Protein AF-A0A4Y6HSV2-F1 (afdb_monomer_lite)

Secondary structure (DSSP, 8-state):
---------PEEEEEEEEEE-TT--------PPPTTPPEEEEEES--TTEEEEEEEETTEEEEE-SSS-EEE---SSSEEEEEEEEEGGGTEEEEEEEEEE---BTTEEEEEEEEEETTTTEEEEEETTEEEEEEEEEEEEEE------

Radius of gyration: 16.77 Å; chains: 1; bounding box: 31×54×48 Å

Organism: NCBI:txid189291

Structure (mmCIF, N/CA/C/O backbone):
data_AF-A0A4Y6HSV2-F1
#
_entry.id   AF-A0A4Y6HSV2-F1
#
loop_
_atom_site.group_PDB
_atom_site.id
_atom_site.type_symbol
_atom_site.label_atom_id
_atom_site.label_alt_id
_atom_site.label_comp_id
_atom_site.label_asym_id
_atom_site.label_entity_id
_atom_site.label_seq_id
_atom_site.pdbx_PDB_ins_code
_atom_site.Cartn_x
_atom_site.Cartn_y
_atom_site.Cartn_z
_atom_site.occupancy
_atom_site.B_iso_or_equiv
_atom_site.auth_seq_id
_atom_site.auth_comp_id
_atom_site.auth_asym_id
_atom_site.auth_atom_id
_atom_site.pdbx_PDB_model_num
ATOM 1 N N . MET A 1 1 ? -13.837 34.365 30.987 1.00 37.94 1 MET A N 1
ATOM 2 C CA . MET A 1 1 ? -13.995 34.101 29.540 1.00 37.94 1 MET A CA 1
ATOM 3 C C . MET A 1 1 ? -13.698 32.628 29.312 1.00 37.94 1 MET A C 1
ATOM 5 O O . MET A 1 1 ? -12.674 32.161 29.790 1.00 37.94 1 MET A O 1
ATOM 9 N N . ASN A 1 2 ? -14.643 31.905 28.705 1.00 36.84 2 ASN A N 1
ATOM 10 C CA . ASN A 1 2 ? -14.623 30.452 28.513 1.00 36.84 2 ASN A CA 1
ATOM 11 C C . ASN A 1 2 ? -13.366 29.979 27.774 1.00 36.84 2 ASN A C 1
ATOM 13 O O . ASN A 1 2 ? -13.123 30.384 26.640 1.00 36.84 2 ASN A O 1
ATOM 17 N N . THR A 1 3 ? -12.617 29.060 28.380 1.00 37.44 3 THR A N 1
ATOM 18 C CA . THR A 1 3 ? -11.641 28.228 27.676 1.00 37.44 3 THR A CA 1
ATOM 19 C C . THR A 1 3 ? -12.387 27.121 26.943 1.00 37.44 3 THR A C 1
ATOM 21 O O . THR A 1 3 ? -12.735 26.097 27.527 1.00 37.44 3 THR A O 1
ATOM 24 N N . SER A 1 4 ? -12.652 27.338 25.660 1.00 35.41 4 SER A N 1
ATOM 25 C CA . SER A 1 4 ? -13.107 26.297 24.740 1.00 35.41 4 SER A CA 1
ATOM 26 C C . SER A 1 4 ? -11.948 25.334 24.467 1.00 35.41 4 SER A C 1
ATOM 28 O O . SER A 1 4 ? -11.221 25.483 23.484 1.00 35.41 4 SER A O 1
ATOM 30 N N . THR A 1 5 ? -11.737 24.350 25.340 1.00 39.28 5 THR A N 1
ATOM 31 C CA . THR A 1 5 ? -10.903 23.182 25.040 1.00 39.28 5 THR A CA 1
ATOM 32 C C . THR A 1 5 ? -11.609 22.376 23.957 1.00 39.28 5 THR A C 1
ATOM 34 O O . THR A 1 5 ? -12.431 21.504 24.224 1.00 39.28 5 THR A O 1
ATOM 37 N N . SER A 1 6 ? -11.325 22.711 22.697 1.00 39.94 6 SER A N 1
ATOM 38 C CA . SER A 1 6 ? -11.695 21.869 21.566 1.00 39.94 6 SER A CA 1
ATOM 39 C C . SER A 1 6 ? -10.926 20.560 21.729 1.00 39.94 6 SER A C 1
ATOM 41 O O . SER A 1 6 ? -9.722 20.496 21.483 1.00 39.94 6 SER A O 1
ATOM 43 N N . SER A 1 7 ? -11.605 19.543 22.253 1.00 40.72 7 SER A N 1
ATOM 44 C CA . SER A 1 7 ? -11.100 18.184 22.358 1.00 40.72 7 SER A CA 1
ATOM 45 C C . SER A 1 7 ? -10.811 17.692 20.944 1.00 40.72 7 SER A C 1
ATOM 47 O O . SER A 1 7 ? -11.713 17.298 20.204 1.00 40.72 7 SER A O 1
ATOM 49 N N . SER A 1 8 ? -9.543 17.760 20.528 1.00 47.59 8 SER A N 1
ATOM 50 C CA . SER A 1 8 ? -9.124 17.126 19.285 1.00 47.59 8 SER A CA 1
ATOM 51 C C . SER A 1 8 ? -9.394 15.637 19.447 1.00 47.59 8 SER A C 1
ATOM 53 O O . SER A 1 8 ? -8.752 14.972 20.261 1.00 47.59 8 SER A O 1
ATOM 55 N N . THR A 1 9 ? -10.375 15.117 18.717 1.00 56.28 9 THR A N 1
ATOM 56 C CA . THR A 1 9 ? -10.589 13.677 18.603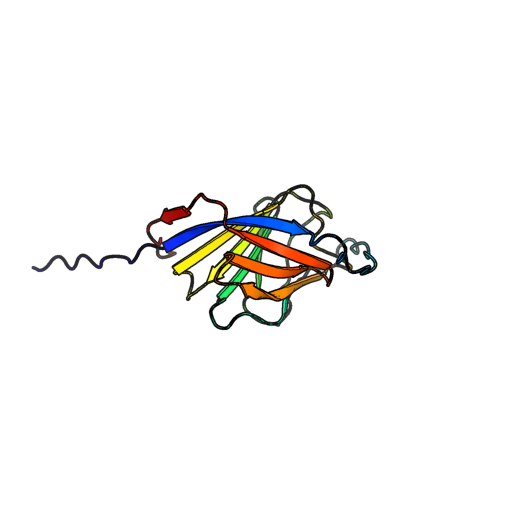 1.00 56.28 9 THR A CA 1
ATOM 57 C C . THR A 1 9 ? -9.275 13.103 18.078 1.00 56.28 9 THR A C 1
ATOM 59 O O . THR A 1 9 ? -8.823 13.520 17.014 1.00 56.28 9 THR A O 1
ATOM 62 N N . GLY A 1 10 ? -8.599 12.265 18.868 1.00 59.22 10 GLY A N 1
ATOM 63 C CA . GLY A 1 10 ? -7.300 11.702 18.500 1.00 59.22 10 GLY A CA 1
ATOM 64 C C . GLY A 1 10 ? -7.365 10.969 17.159 1.00 59.22 10 GLY A C 1
ATOM 65 O O . GLY A 1 10 ? -8.413 10.453 16.769 1.00 59.22 10 GLY A O 1
ATOM 66 N N . CYS A 1 11 ? -6.243 10.943 16.450 1.00 73.00 11 CYS A N 1
ATOM 67 C CA . CYS A 1 11 ? -6.057 10.130 15.261 1.00 73.00 11 CYS A CA 1
ATOM 68 C C . CYS A 1 11 ? -5.582 8.751 15.726 1.00 73.00 11 CYS A C 1
ATOM 70 O O . CYS A 1 11 ? -4.682 8.635 16.559 1.00 73.00 11 CYS A O 1
ATOM 72 N N . ILE A 1 12 ? -6.198 7.695 15.211 1.00 79.25 12 ILE A N 1
ATOM 73 C CA . ILE A 1 12 ? -5.816 6.330 15.565 1.00 79.25 12 ILE A CA 1
ATOM 74 C C . ILE A 1 12 ? -4.851 5.827 14.502 1.00 79.25 12 ILE A C 1
ATOM 76 O O . ILE A 1 12 ? -5.169 5.847 13.309 1.00 79.25 12 ILE A O 1
ATOM 80 N N . GLN A 1 13 ? -3.677 5.388 14.940 1.00 82.81 13 GLN A N 1
ATOM 81 C CA . GLN A 1 13 ? -2.688 4.757 14.090 1.00 82.81 13 GLN A CA 1
ATOM 82 C C . GLN A 1 13 ? -2.656 3.255 14.364 1.00 82.81 13 GLN A C 1
ATOM 84 O O . GLN A 1 13 ? -2.440 2.800 15.488 1.00 82.81 13 GLN A O 1
ATOM 89 N N . TYR A 1 14 ? -2.860 2.484 13.305 1.00 82.56 14 TYR A N 1
ATOM 90 C CA . TYR A 1 14 ? -2.704 1.040 13.314 1.00 82.56 14 TYR A CA 1
ATOM 91 C C . TYR A 1 14 ? -1.451 0.673 12.539 1.00 82.56 14 TYR A C 1
ATOM 93 O O . TYR A 1 14 ? -1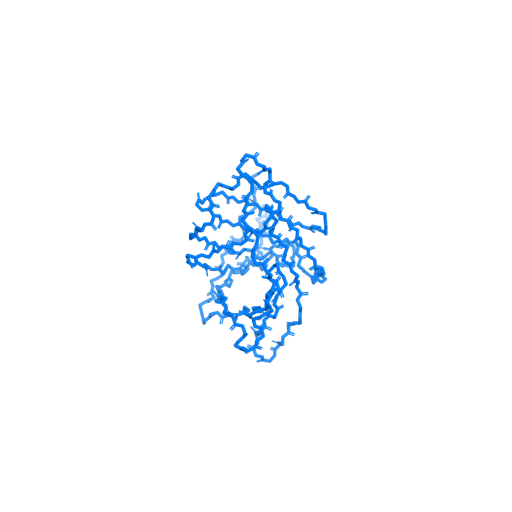.202 1.213 11.461 1.00 82.56 14 TYR A O 1
ATOM 101 N N . PHE A 1 15 ? -0.691 -0.281 13.057 1.00 86.19 15 PHE A N 1
ATOM 102 C CA . PHE A 1 15 ? 0.371 -0.911 12.290 1.00 86.19 15 PHE A CA 1
ATOM 103 C C . PHE A 1 15 ? -0.158 -2.204 11.690 1.00 86.19 15 PHE A C 1
ATOM 105 O O . PHE A 1 15 ? -0.869 -2.952 12.358 1.00 86.19 15 PHE A O 1
ATOM 112 N N . GLY A 1 16 ? 0.163 -2.460 10.430 1.00 85.50 16 GLY A N 1
ATOM 113 C CA . GLY A 1 16 ? -0.190 -3.695 9.748 1.00 85.50 16 GLY A CA 1
ATOM 114 C C . GLY A 1 16 ? 1.032 -4.464 9.272 1.00 85.50 16 GLY A C 1
ATOM 115 O O . GLY A 1 16 ? 2.168 -4.004 9.364 1.00 85.50 16 GLY A O 1
ATOM 116 N N . GLN A 1 17 ? 0.777 -5.640 8.724 1.00 88.12 17 GLN A N 1
ATOM 117 C CA . GLN A 1 17 ? 1.746 -6.440 7.993 1.00 88.12 17 GLN A CA 1
ATOM 118 C C . GLN A 1 17 ? 1.139 -6.824 6.648 1.00 88.12 17 GLN A C 1
ATOM 120 O O . GLN A 1 17 ? -0.036 -7.177 6.580 1.00 88.12 17 GLN A O 1
ATOM 125 N N . ILE A 1 18 ? 1.945 -6.763 5.589 1.00 87.62 18 ILE A N 1
ATOM 126 C CA . ILE A 1 18 ? 1.576 -7.257 4.264 1.00 87.62 18 ILE A CA 1
ATOM 127 C C . ILE A 1 18 ? 2.166 -8.650 4.042 1.00 87.62 18 ILE A C 1
ATOM 129 O O . ILE A 1 18 ? 3.330 -8.900 4.362 1.00 87.62 18 ILE A O 1
ATOM 133 N N . GLN A 1 19 ? 1.359 -9.564 3.510 1.00 86.69 19 GLN A N 1
ATOM 134 C CA . GLN A 1 19 ? 1.771 -10.925 3.171 1.00 86.69 19 GLN A CA 1
ATOM 135 C C . GLN A 1 19 ? 1.199 -11.325 1.811 1.00 86.69 19 GLN A C 1
ATOM 137 O O . GLN A 1 19 ? 0.080 -10.946 1.464 1.00 86.69 19 GLN A O 1
ATOM 142 N N . HIS A 1 20 ? 1.957 -12.108 1.045 1.00 80.19 20 HIS A N 1
ATOM 143 C CA . HIS A 1 20 ? 1.431 -12.756 -0.154 1.00 80.19 20 HIS A CA 1
ATOM 144 C C . HIS A 1 20 ? 0.361 -13.777 0.229 1.00 80.19 20 HIS A C 1
ATOM 146 O O . HIS A 1 20 ? 0.520 -14.511 1.209 1.00 80.19 20 HIS A O 1
ATOM 152 N N . ILE A 1 21 ? -0.702 -13.869 -0.570 1.00 77.81 21 ILE A N 1
ATOM 153 C CA . ILE A 1 21 ? -1.648 -14.973 -0.419 1.00 77.81 21 ILE A CA 1
ATOM 154 C C . ILE A 1 21 ? -1.101 -16.176 -1.189 1.00 77.81 21 ILE A C 1
ATOM 156 O O . ILE A 1 21 ? -1.060 -16.175 -2.421 1.00 77.81 21 ILE A O 1
ATOM 160 N N . HIS A 1 22 ? -0.651 -17.187 -0.446 1.00 68.62 22 HIS A N 1
ATOM 161 C CA . HIS A 1 22 ? -0.024 -18.385 -1.002 1.00 68.62 22 HIS A CA 1
ATOM 162 C C . HIS A 1 22 ? -0.940 -19.069 -2.030 1.00 68.62 22 HIS A C 1
ATOM 164 O O . HIS A 1 22 ? -2.141 -19.214 -1.799 1.00 68.62 22 HIS A O 1
ATOM 170 N N . GLY A 1 23 ? -0.383 -19.465 -3.177 1.00 61.75 23 GLY A N 1
ATOM 171 C CA . GLY A 1 23 ? -1.142 -20.090 -4.270 1.00 61.75 23 GLY A CA 1
ATOM 172 C C . GLY A 1 23 ? -2.011 -19.131 -5.099 1.00 61.75 23 GLY A C 1
ATOM 173 O O . GLY A 1 23 ? -2.605 -19.561 -6.083 1.00 61.75 23 GLY A O 1
ATOM 174 N N . MET A 1 24 ? -2.061 -17.839 -4.748 1.00 61.75 24 MET A N 1
ATOM 175 C CA . MET A 1 24 ? -2.698 -16.768 -5.532 1.00 61.75 24 MET A CA 1
ATOM 176 C C . MET A 1 24 ? -1.689 -15.705 -5.978 1.00 61.75 24 MET A C 1
ATOM 178 O O . MET A 1 24 ? -2.044 -14.551 -6.243 1.00 61.75 24 MET A O 1
ATOM 182 N N . GLU A 1 25 ? -0.424 -16.104 -6.086 1.00 62.22 25 GLU A N 1
ATOM 183 C CA . GLU A 1 25 ? 0.613 -15.372 -6.802 1.00 62.22 25 GLU A CA 1
ATOM 184 C C . GLU A 1 25 ? 0.197 -15.319 -8.270 1.00 62.22 25 GLU A C 1
ATOM 186 O O . GLU A 1 25 ? 0.508 -16.194 -9.075 1.00 62.22 25 GLU A O 1
ATOM 191 N N . ASN A 1 26 ? -0.621 -14.329 -8.613 1.00 54.34 26 ASN A N 1
ATOM 192 C CA . ASN A 1 26 ? -0.964 -14.075 -9.994 1.00 54.34 26 ASN A CA 1
ATOM 193 C C . ASN A 1 26 ? 0.356 -13.919 -10.751 1.00 54.34 26 ASN A C 1
ATOM 195 O O . ASN A 1 26 ? 1.205 -13.117 -10.357 1.00 54.34 26 ASN A O 1
ATOM 199 N N . ILE A 1 27 ? 0.515 -14.692 -11.824 1.00 54.53 27 ILE A N 1
ATOM 200 C CA . ILE A 1 27 ? 1.700 -14.732 -12.691 1.00 54.53 27 ILE A CA 1
ATOM 201 C C . ILE A 1 27 ? 1.713 -13.465 -13.558 1.00 54.53 27 ILE A C 1
ATOM 203 O O . ILE A 1 27 ? 1.828 -13.516 -14.784 1.00 54.53 27 ILE A O 1
ATOM 207 N N . GLN A 1 28 ? 1.491 -12.297 -12.957 1.00 60.50 28 GLN A N 1
ATOM 208 C CA . GLN A 1 28 ? 1.624 -11.054 -13.681 1.00 60.50 28 GLN A CA 1
ATOM 209 C C . GLN A 1 28 ? 3.109 -10.912 -13.984 1.00 60.50 28 GLN A C 1
ATOM 211 O O . GLN A 1 28 ? 3.936 -10.756 -13.087 1.00 60.50 28 GLN A O 1
ATOM 216 N N . LYS A 1 29 ? 3.444 -11.079 -15.266 1.00 70.06 29 LYS A N 1
ATOM 217 C CA . LYS A 1 29 ? 4.820 -11.047 -15.746 1.00 70.06 29 LYS A CA 1
ATOM 218 C C . LYS A 1 29 ? 5.434 -9.727 -15.303 1.00 70.06 29 LYS A C 1
ATOM 220 O O . LYS A 1 29 ? 5.021 -8.671 -15.778 1.00 70.06 29 LYS A O 1
ATOM 225 N N . TRP A 1 30 ? 6.391 -9.807 -14.386 1.00 80.75 30 TRP A N 1
ATOM 226 C CA . TRP A 1 30 ? 7.153 -8.646 -13.967 1.00 80.75 30 TRP A CA 1
ATOM 227 C C . TRP A 1 30 ? 7.813 -8.019 -15.193 1.00 80.75 30 TRP A C 1
ATOM 229 O O . TRP A 1 30 ? 8.471 -8.711 -15.977 1.00 80.75 30 TRP A O 1
ATOM 239 N N . VAL A 1 31 ? 7.606 -6.719 -15.373 1.00 86.75 31 VAL A N 1
ATOM 240 C CA . VAL A 1 31 ? 8.228 -5.951 -16.448 1.00 86.75 31 VAL A CA 1
ATOM 241 C C . VAL A 1 31 ? 9.181 -4.954 -15.800 1.00 86.75 31 VAL A C 1
ATOM 243 O O . VAL A 1 31 ? 8.723 -4.141 -14.993 1.00 86.75 31 VAL A O 1
ATOM 246 N N . PRO A 1 32 ? 10.481 -4.992 -16.143 1.00 86.25 32 PRO A N 1
ATOM 247 C CA . PRO A 1 32 ? 11.446 -4.023 -15.645 1.00 86.25 32 PRO A CA 1
ATOM 248 C C . PRO A 1 32 ? 10.994 -2.581 -15.882 1.00 86.25 32 PRO A C 1
ATOM 250 O O . PRO A 1 32 ? 10.309 -2.276 -16.864 1.00 86.25 32 PRO A O 1
ATOM 253 N N . ASN A 1 33 ? 11.386 -1.691 -14.975 1.00 85.81 33 ASN A N 1
ATOM 254 C CA . ASN A 1 33 ? 11.178 -0.261 -15.155 1.00 85.81 33 ASN A CA 1
ATOM 255 C C . ASN A 1 33 ? 12.057 0.263 -16.297 1.00 85.81 33 ASN A C 1
ATOM 257 O O . ASN A 1 33 ? 13.079 -0.327 -16.646 1.00 85.81 33 ASN A O 1
ATOM 261 N N . THR A 1 34 ? 11.628 1.364 -16.906 1.00 87.38 34 THR A N 1
ATOM 262 C CA . THR A 1 34 ? 12.414 2.055 -17.931 1.00 87.38 34 THR A CA 1
ATOM 263 C C . THR A 1 34 ? 13.168 3.188 -17.262 1.00 87.38 34 THR A C 1
ATOM 265 O O . THR A 1 34 ? 12.551 4.054 -16.641 1.00 87.38 34 THR A O 1
ATOM 268 N N . ASP A 1 35 ? 14.488 3.203 -17.412 1.00 83.00 35 ASP A N 1
ATOM 269 C CA . ASP A 1 35 ? 15.322 4.254 -16.839 1.00 83.00 35 ASP A CA 1
ATOM 270 C C . ASP A 1 35 ? 14.872 5.645 -17.308 1.00 83.00 35 ASP A C 1
ATOM 272 O O . ASP A 1 35 ? 14.620 5.883 -18.490 1.00 83.00 35 ASP A O 1
ATOM 276 N N . GLY A 1 36 ? 14.742 6.570 -16.355 1.00 81.00 36 GLY A N 1
ATOM 277 C CA . GLY A 1 36 ? 14.328 7.953 -16.608 1.00 81.00 36 GLY A CA 1
ATOM 278 C C . GLY A 1 36 ? 12.836 8.159 -16.896 1.00 81.00 36 GLY A C 1
ATOM 279 O O . GLY A 1 36 ? 12.398 9.308 -16.974 1.00 81.00 36 GLY A O 1
ATOM 280 N N . ALA A 1 37 ? 12.033 7.098 -17.020 1.00 85.06 37 ALA A N 1
ATOM 281 C CA . ALA A 1 37 ? 10.588 7.234 -17.171 1.00 85.06 37 ALA A CA 1
ATOM 282 C C . ALA A 1 37 ? 9.914 7.586 -15.828 1.00 85.06 37 ALA A C 1
ATOM 284 O O . ALA A 1 37 ? 10.340 7.108 -14.771 1.00 85.06 37 ALA A O 1
ATOM 285 N N . PRO A 1 38 ? 8.839 8.400 -15.838 1.00 87.19 38 PRO A N 1
ATOM 286 C CA . PRO A 1 38 ? 8.110 8.719 -14.620 1.00 87.19 38 PRO A CA 1
ATOM 287 C C . PRO A 1 38 ? 7.435 7.463 -14.076 1.00 87.19 38 PRO A C 1
ATOM 289 O O . PRO A 1 38 ? 6.729 6.755 -14.798 1.00 87.19 38 PRO A O 1
ATOM 292 N N . LYS A 1 39 ? 7.614 7.211 -12.779 1.00 90.25 39 LYS A N 1
ATOM 293 C CA . LYS A 1 39 ? 6.853 6.180 -12.082 1.00 90.25 39 LYS A CA 1
ATOM 294 C C . LYS A 1 39 ? 5.489 6.719 -11.698 1.00 90.25 39 LYS A C 1
ATOM 296 O O . LYS A 1 39 ? 5.379 7.883 -11.329 1.00 90.25 39 LYS A O 1
ATOM 301 N N . THR A 1 40 ? 4.459 5.886 -11.740 1.00 93.31 40 THR A N 1
ATOM 302 C CA . THR A 1 40 ? 3.098 6.300 -11.379 1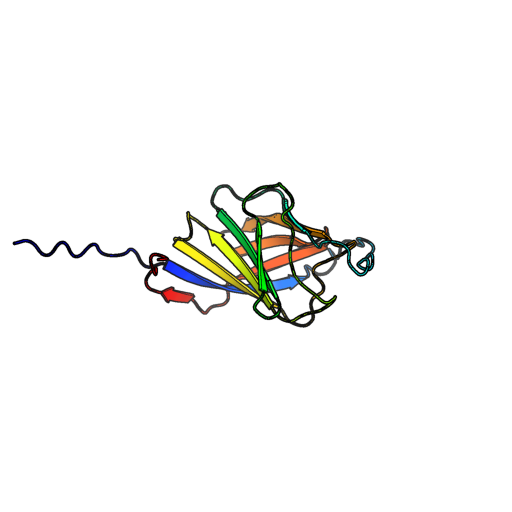.00 93.31 40 THR A CA 1
ATOM 303 C C . THR A 1 40 ? 2.483 5.392 -10.331 1.00 93.31 40 THR A C 1
ATOM 305 O O . THR A 1 40 ? 2.607 4.172 -10.438 1.00 93.31 40 THR A O 1
ATOM 308 N N . LEU A 1 41 ? 1.765 5.973 -9.374 1.00 93.06 41 LEU A N 1
ATOM 309 C CA . LEU A 1 41 ? 0.916 5.264 -8.420 1.00 93.06 41 LEU A CA 1
ATOM 310 C C . LEU A 1 41 ? -0.552 5.473 -8.797 1.00 93.06 41 LEU A C 1
ATOM 312 O O . LEU A 1 41 ? -0.981 6.604 -9.015 1.00 93.06 41 LEU A O 1
ATOM 316 N N . THR A 1 42 ? -1.325 4.391 -8.852 1.00 94.00 42 THR A N 1
ATOM 317 C CA . THR A 1 42 ? -2.770 4.432 -9.120 1.00 94.00 42 THR A CA 1
ATOM 318 C C . THR A 1 42 ? -3.519 3.612 -8.078 1.00 94.00 42 THR A C 1
ATOM 320 O O . THR A 1 42 ? -3.139 2.475 -7.799 1.00 94.00 42 THR A O 1
ATOM 323 N N . LEU A 1 43 ? -4.606 4.168 -7.538 1.00 92.31 43 LEU A N 1
ATOM 324 C CA . LEU A 1 43 ? -5.508 3.479 -6.617 1.00 92.31 43 LEU A CA 1
ATOM 325 C C . LEU A 1 43 ? -6.752 2.987 -7.363 1.00 92.31 43 LEU A C 1
ATOM 327 O O . LEU A 1 43 ? -7.598 3.782 -7.760 1.00 92.31 43 LEU A O 1
ATOM 331 N N . LYS A 1 44 ? -6.889 1.676 -7.540 1.00 90.44 44 LYS A N 1
ATOM 332 C CA . LYS A 1 44 ? -8.066 1.051 -8.153 1.00 90.44 44 LYS A CA 1
ATOM 333 C C . LYS A 1 44 ? -9.067 0.628 -7.080 1.00 90.44 44 LYS A C 1
ATOM 335 O O . LYS A 1 44 ? -8.681 0.149 -6.017 1.00 90.44 44 LYS A O 1
ATOM 340 N N . ASN A 1 45 ? -10.354 0.781 -7.387 1.00 87.44 45 ASN A N 1
ATOM 341 C CA . ASN A 1 45 ? -11.470 0.355 -6.535 1.00 87.44 45 ASN A CA 1
ATOM 342 C C . ASN A 1 45 ? -11.361 0.851 -5.075 1.00 87.44 45 ASN A C 1
ATOM 344 O O . ASN A 1 45 ? -11.382 0.041 -4.153 1.00 87.44 45 ASN A O 1
ATOM 348 N N . PRO A 1 46 ? -11.216 2.169 -4.828 1.00 81.88 46 PRO A N 1
ATOM 349 C CA . PRO A 1 46 ? -11.072 2.672 -3.465 1.00 81.88 46 PRO A CA 1
ATOM 350 C C . PRO A 1 46 ? -12.288 2.305 -2.603 1.00 81.88 46 PRO A C 1
ATOM 352 O O . PRO A 1 46 ? -13.435 2.491 -3.015 1.00 81.88 46 PRO A O 1
ATOM 355 N N . LEU A 1 47 ? -12.046 1.840 -1.372 1.00 82.25 47 LEU A N 1
ATOM 356 C CA . LEU A 1 47 ? -13.111 1.686 -0.378 1.00 82.25 47 LEU A CA 1
ATOM 357 C C . LEU A 1 47 ? -13.768 3.042 -0.115 1.00 82.25 47 LEU A C 1
ATOM 359 O O . LEU A 1 47 ? -13.083 4.058 -0.028 1.00 82.25 47 LEU A O 1
ATOM 363 N N . LYS A 1 48 ? -15.083 3.051 0.126 1.00 80.31 48 LYS A N 1
ATOM 364 C CA . LYS A 1 48 ? -15.873 4.275 0.372 1.00 80.31 48 LYS A CA 1
ATOM 365 C C . LYS A 1 48 ? -15.256 5.223 1.414 1.00 80.31 48 LYS A C 1
ATOM 367 O O . LYS A 1 48 ? -15.384 6.435 1.294 1.00 80.31 48 LYS A O 1
ATOM 372 N N . ASN A 1 49 ? -14.598 4.670 2.432 1.00 82.44 49 ASN A N 1
ATOM 373 C CA . ASN A 1 49 ? -14.004 5.430 3.532 1.00 82.44 49 ASN A CA 1
ATOM 374 C C . ASN A 1 49 ? -12.487 5.637 3.394 1.00 82.44 49 ASN A C 1
ATOM 376 O O . ASN A 1 49 ? -11.885 6.307 4.237 1.00 82.44 49 ASN A O 1
ATOM 380 N N . LEU A 1 50 ? -11.856 5.066 2.366 1.00 85.69 50 LEU A N 1
ATOM 381 C CA . LEU A 1 50 ? -10.437 5.245 2.088 1.00 85.69 50 LEU A CA 1
ATOM 382 C C . LEU A 1 50 ? -10.237 6.591 1.390 1.00 85.69 50 LEU A C 1
ATOM 384 O O . LEU A 1 50 ? -10.741 6.835 0.302 1.00 85.69 50 LEU A O 1
ATOM 388 N N . THR A 1 51 ? -9.509 7.477 2.053 1.00 86.19 51 THR A N 1
ATOM 389 C CA . THR A 1 51 ? -9.233 8.841 1.589 1.00 86.19 51 THR A CA 1
ATOM 390 C C . THR A 1 51 ? -8.019 8.881 0.666 1.00 86.19 51 THR A C 1
ATOM 392 O O . THR A 1 51 ? -8.029 9.581 -0.343 1.00 86.19 51 THR A O 1
ATOM 395 N N . SER A 1 52 ? -6.959 8.149 1.011 1.00 90.56 52 SER A N 1
ATOM 396 C CA . SER A 1 52 ? -5.756 8.058 0.184 1.00 90.56 52 SER A CA 1
ATOM 397 C C . SER A 1 52 ? -4.905 6.851 0.550 1.00 90.56 52 SER A C 1
ATOM 399 O O . SER A 1 52 ? -4.957 6.366 1.685 1.00 90.56 52 SER A O 1
ATOM 401 N N . ILE A 1 53 ? -4.054 6.447 -0.387 1.00 91.88 53 ILE A N 1
ATOM 402 C CA . ILE A 1 53 ? -2.916 5.563 -0.145 1.00 91.88 53 ILE A CA 1
ATOM 403 C C . ILE A 1 53 ? -1.645 6.321 -0.479 1.00 91.88 53 ILE A C 1
ATOM 405 O O . ILE A 1 53 ? -1.551 6.941 -1.539 1.00 91.88 53 ILE A O 1
ATOM 409 N N . SER A 1 54 ? -0.666 6.242 0.408 1.00 93.44 54 SER A N 1
ATOM 410 C CA . SER A 1 54 ? 0.678 6.738 0.165 1.00 93.44 54 SER A CA 1
ATOM 411 C C . SER A 1 54 ? 1.663 5.578 0.133 1.00 93.44 54 SER A C 1
ATOM 413 O O . SER A 1 54 ? 1.660 4.735 1.024 1.00 93.44 54 SER A O 1
ATOM 415 N N . LEU A 1 55 ? 2.515 5.553 -0.885 1.00 91.75 55 LEU A N 1
ATOM 416 C CA . LEU A 1 55 ? 3.710 4.726 -0.944 1.00 91.75 55 LEU A CA 1
ATOM 417 C C . LEU A 1 55 ? 4.894 5.596 -0.516 1.00 91.75 55 LEU A C 1
ATOM 419 O O . LEU A 1 55 ? 5.234 6.553 -1.215 1.00 91.75 55 LEU A O 1
ATOM 423 N N . SER A 1 56 ? 5.482 5.291 0.637 1.00 91.06 56 SER A N 1
ATOM 424 C CA . SER A 1 56 ? 6.679 5.955 1.153 1.00 91.06 56 SER A CA 1
ATOM 425 C C . SER A 1 56 ? 7.875 5.032 0.969 1.00 91.06 56 SER A C 1
ATOM 427 O O . SER A 1 56 ? 7.888 3.917 1.485 1.00 91.06 56 SER A O 1
ATOM 429 N N . ILE A 1 57 ? 8.863 5.479 0.201 1.00 87.56 57 ILE A N 1
ATOM 430 C CA . ILE A 1 57 ? 10.086 4.733 -0.097 1.00 87.56 57 ILE A CA 1
ATOM 431 C C . ILE A 1 57 ? 11.270 5.671 0.120 1.00 87.56 57 ILE A C 1
ATOM 433 O O . ILE A 1 57 ? 11.316 6.745 -0.479 1.00 87.56 57 ILE A O 1
ATOM 437 N N . ASN A 1 58 ? 12.227 5.276 0.967 1.00 81.62 58 ASN A N 1
ATOM 438 C CA . ASN A 1 58 ? 13.406 6.088 1.309 1.00 81.62 58 ASN A CA 1
ATOM 439 C C . ASN A 1 58 ? 13.058 7.540 1.710 1.00 81.62 58 ASN A C 1
ATOM 441 O O . ASN A 1 58 ? 13.748 8.485 1.333 1.00 81.62 58 ASN A O 1
ATOM 445 N N . GLY A 1 59 ? 11.945 7.732 2.428 1.00 79.69 59 GLY A N 1
ATOM 446 C CA . GLY A 1 59 ? 11.461 9.052 2.855 1.00 79.69 59 GLY A CA 1
ATOM 447 C C . GLY A 1 59 ? 10.759 9.879 1.769 1.00 79.69 59 GLY A C 1
ATOM 448 O O . GLY A 1 59 ? 10.264 10.966 2.065 1.00 79.69 59 GLY A O 1
ATOM 449 N N . VAL A 1 60 ? 10.665 9.382 0.531 1.00 86.94 60 VAL A N 1
ATOM 450 C CA . VAL A 1 60 ? 9.875 10.009 -0.535 1.00 86.94 60 VAL A CA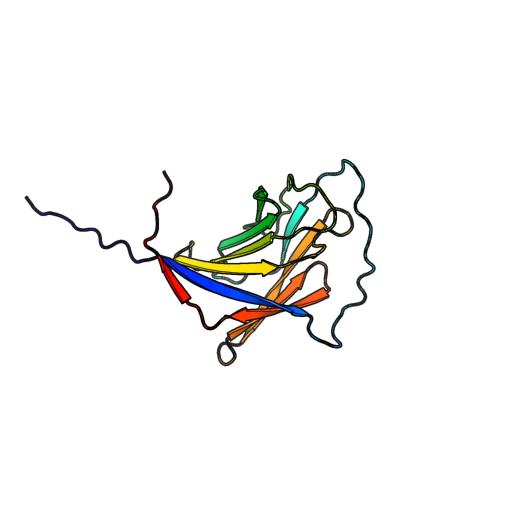 1
ATOM 451 C C . VAL A 1 60 ? 8.472 9.420 -0.537 1.00 86.94 60 VAL A C 1
ATOM 453 O O . VAL A 1 60 ? 8.287 8.223 -0.745 1.00 86.94 60 VAL A O 1
ATOM 456 N N . MET A 1 61 ? 7.473 10.280 -0.348 1.00 90.06 61 MET A N 1
ATOM 457 C CA . MET A 1 61 ? 6.067 9.890 -0.291 1.00 90.06 61 MET A CA 1
ATOM 458 C C . MET A 1 61 ? 5.354 10.192 -1.614 1.00 90.06 61 MET A C 1
ATOM 460 O O . MET A 1 61 ? 5.276 11.345 -2.035 1.00 90.06 61 MET A O 1
ATOM 464 N N . CYS A 1 62 ? 4.766 9.170 -2.236 1.00 91.12 62 CYS A N 1
ATOM 465 C CA . CYS A 1 62 ? 3.863 9.311 -3.377 1.00 91.12 62 CYS A CA 1
ATOM 466 C C . CYS A 1 62 ? 2.437 8.953 -2.956 1.00 91.12 62 CYS A C 1
ATOM 468 O O . CYS A 1 62 ? 2.218 7.862 -2.442 1.00 91.12 62 CYS A O 1
ATOM 470 N N . THR A 1 63 ? 1.469 9.854 -3.144 1.00 93.62 63 THR A N 1
ATOM 471 C CA . THR A 1 63 ? 0.096 9.678 -2.636 1.00 93.62 63 THR A CA 1
ATOM 472 C C . THR A 1 63 ? -0.927 9.674 -3.762 1.00 93.62 63 THR A C 1
ATOM 474 O O . THR A 1 63 ? -0.959 10.606 -4.560 1.00 93.62 63 THR A O 1
ATOM 477 N N . ALA A 1 64 ? -1.804 8.672 -3.773 1.00 92.50 64 ALA A N 1
ATOM 478 C CA . ALA A 1 64 ? -2.971 8.593 -4.643 1.00 92.50 64 ALA A CA 1
ATOM 479 C C . ALA A 1 64 ? -4.263 8.647 -3.811 1.00 92.50 64 ALA A C 1
ATOM 481 O O . ALA A 1 64 ? -4.419 7.925 -2.826 1.00 92.50 64 ALA A O 1
ATOM 482 N N . SER A 1 65 ? -5.195 9.513 -4.207 1.00 87.25 65 SER A N 1
ATOM 483 C CA . SER A 1 65 ? -6.522 9.682 -3.583 1.00 87.25 65 SER A CA 1
ATOM 484 C C . SER A 1 65 ? -7.679 9.408 -4.545 1.00 87.25 65 SER A C 1
ATOM 486 O O . SER A 1 65 ? -8.836 9.365 -4.137 1.00 87.25 65 SER A O 1
ATOM 488 N N . THR A 1 66 ? -7.379 9.227 -5.829 1.00 75.88 66 THR A N 1
ATOM 489 C CA . THR A 1 66 ? -8.360 8.952 -6.879 1.00 75.88 66 THR A CA 1
ATOM 490 C C . THR A 1 66 ? -7.858 7.815 -7.756 1.00 75.88 66 THR A C 1
ATOM 492 O O . THR A 1 66 ? -6.691 7.426 -7.680 1.00 75.88 66 THR A O 1
ATOM 495 N N . SER A 1 67 ? -8.724 7.320 -8.636 1.00 80.31 67 SER A N 1
ATOM 496 C CA . SER A 1 67 ? -8.353 6.329 -9.646 1.00 80.31 67 SER A CA 1
ATOM 497 C C . SER A 1 67 ? -7.459 6.878 -10.761 1.00 80.31 67 SER A C 1
ATOM 499 O O . SER A 1 67 ? -7.124 6.137 -11.682 1.00 80.31 67 SER A O 1
ATOM 501 N N . GLN A 1 68 ? -7.086 8.161 -10.711 1.00 86.06 68 GLN A N 1
ATOM 502 C CA . GLN A 1 68 ? -6.161 8.756 -11.668 1.00 86.06 68 GLN A CA 1
ATOM 503 C C . GLN A 1 68 ? -4.707 8.467 -11.267 1.00 86.06 68 GLN A C 1
ATOM 505 O O . GLN A 1 68 ? -4.370 8.591 -10.085 1.00 86.06 68 GLN A O 1
ATOM 510 N N . PRO A 1 69 ? -3.833 8.119 -12.228 1.00 88.94 69 PRO A N 1
ATOM 511 C CA . PRO A 1 69 ? -2.411 7.947 -11.963 1.00 88.94 69 PRO A CA 1
ATOM 512 C C . PRO A 1 69 ? -1.764 9.234 -11.442 1.00 88.94 69 PRO A C 1
ATOM 514 O O . PRO A 1 69 ? -1.986 10.319 -11.981 1.00 88.94 69 PRO A O 1
ATOM 517 N N . VAL A 1 70 ? -0.916 9.100 -10.425 1.00 93.12 70 VAL A N 1
ATOM 518 C CA . VAL A 1 70 ? -0.108 10.190 -9.863 1.00 93.12 70 VAL A CA 1
ATOM 519 C C . VAL A 1 70 ? 1.365 9.911 -10.126 1.00 93.12 70 VAL A C 1
ATOM 521 O O . VAL A 1 70 ? 1.831 8.803 -9.871 1.00 93.12 70 VAL A O 1
ATOM 524 N N . ASN A 1 71 ? 2.105 10.912 -10.604 1.00 92.19 71 ASN A N 1
ATOM 525 C CA . ASN A 1 71 ? 3.548 10.799 -10.809 1.00 92.19 71 ASN A CA 1
ATOM 526 C C . ASN A 1 71 ? 4.288 10.724 -9.465 1.00 92.19 71 ASN A C 1
ATOM 528 O O . ASN A 1 71 ? 4.074 11.541 -8.571 1.00 92.19 71 ASN A O 1
ATOM 532 N N . CYS A 1 72 ? 5.192 9.759 -9.354 1.00 88.75 72 CYS A N 1
ATOM 533 C CA . CYS A 1 72 ? 6.011 9.485 -8.188 1.00 88.75 72 CYS A CA 1
ATOM 534 C C . CYS A 1 72 ? 7.481 9.753 -8.503 1.00 88.75 72 CYS A C 1
ATOM 536 O O . CYS A 1 72 ? 8.060 9.122 -9.386 1.00 88.75 72 CYS A O 1
ATOM 538 N N . ASN A 1 73 ? 8.119 10.598 -7.698 1.00 86.25 73 ASN A N 1
ATOM 539 C CA . ASN A 1 73 ? 9.559 10.855 -7.778 1.00 86.25 73 ASN A CA 1
ATOM 540 C C . ASN A 1 73 ? 10.360 9.816 -6.967 1.00 86.25 73 ASN A C 1
ATOM 542 O O . ASN A 1 73 ? 11.199 10.176 -6.147 1.00 86.25 73 ASN A O 1
ATOM 546 N N . ILE A 1 74 ? 10.058 8.525 -7.142 1.00 82.44 74 ILE A N 1
ATOM 547 C CA . ILE A 1 74 ? 10.697 7.429 -6.397 1.00 82.44 74 ILE A CA 1
ATOM 548 C C . ILE A 1 74 ? 11.758 6.755 -7.274 1.00 82.44 74 ILE A C 1
ATOM 550 O O . ILE A 1 74 ? 11.447 6.153 -8.302 1.00 82.44 74 ILE A O 1
ATOM 554 N N . ASN A 1 75 ? 13.015 6.783 -6.839 1.00 72.31 75 ASN A N 1
ATOM 555 C CA . ASN A 1 75 ? 14.132 6.156 -7.553 1.00 72.31 75 ASN A CA 1
ATOM 556 C C . ASN A 1 75 ? 14.405 4.727 -7.030 1.00 72.31 75 ASN A C 1
ATOM 558 O O . ASN A 1 75 ? 14.180 4.440 -5.855 1.00 72.31 75 ASN A O 1
ATOM 562 N N . GLY A 1 76 ? 14.871 3.825 -7.907 1.00 63.84 76 GLY A N 1
ATOM 563 C CA . GLY A 1 76 ? 15.226 2.429 -7.571 1.00 63.84 76 GLY A CA 1
ATOM 564 C C . GLY A 1 76 ? 14.111 1.382 -7.750 1.00 63.84 76 GLY A C 1
ATOM 565 O O . GLY A 1 76 ? 12.926 1.721 -7.781 1.00 63.84 76 GLY A O 1
ATOM 566 N N . ASP A 1 77 ? 14.502 0.111 -7.893 1.00 64.12 77 ASP A N 1
ATOM 567 C CA . ASP A 1 77 ? 13.602 -1.011 -8.226 1.00 64.12 77 ASP A CA 1
ATOM 568 C C . ASP A 1 77 ? 13.151 -1.844 -7.019 1.00 64.12 77 ASP A C 1
ATOM 570 O O . ASP A 1 77 ? 12.102 -2.486 -7.071 1.00 64.12 77 ASP A O 1
ATOM 574 N N . SER A 1 78 ? 13.904 -1.819 -5.920 1.00 63.16 78 SER A N 1
ATOM 575 C CA . SER A 1 78 ? 13.581 -2.487 -4.656 1.00 63.16 78 SER A CA 1
ATOM 576 C C . SER A 1 78 ? 14.004 -1.577 -3.520 1.00 63.16 78 SER A C 1
ATOM 578 O O . SER A 1 78 ? 15.132 -1.086 -3.523 1.00 63.16 78 SER A O 1
ATOM 580 N N . ASN A 1 79 ? 13.099 -1.317 -2.582 1.00 74.25 79 ASN A N 1
ATOM 581 C CA . ASN A 1 79 ? 13.391 -0.476 -1.435 1.00 74.25 79 ASN A CA 1
ATOM 582 C C . ASN A 1 79 ? 12.627 -0.952 -0.199 1.00 74.25 79 ASN A C 1
ATOM 584 O O . ASN A 1 79 ? 11.578 -1.596 -0.300 1.00 74.25 79 ASN A O 1
ATOM 588 N N . ASP A 1 80 ? 13.149 -0.574 0.961 1.00 86.81 80 ASP A N 1
ATOM 589 C CA . ASP A 1 80 ? 12.406 -0.594 2.211 1.00 86.81 80 ASP A CA 1
ATOM 590 C C . ASP A 1 80 ? 11.490 0.634 2.265 1.00 86.81 80 ASP A C 1
ATOM 592 O O . ASP A 1 80 ? 11.795 1.707 1.726 1.00 86.81 80 ASP A O 1
ATOM 596 N N . GLY A 1 81 ? 10.338 0.475 2.899 1.00 89.62 81 GLY A N 1
ATOM 597 C CA . GLY A 1 81 ? 9.349 1.534 2.927 1.00 89.62 81 GLY A CA 1
ATOM 598 C C . GLY A 1 81 ? 8.075 1.125 3.632 1.00 89.62 81 GLY A C 1
ATOM 599 O O . GLY A 1 81 ? 8.037 0.171 4.409 1.00 89.62 81 GLY A O 1
ATOM 600 N N . GLU A 1 82 ? 7.022 1.880 3.366 1.00 92.00 82 GLU A N 1
ATOM 601 C CA . GLU A 1 82 ? 5.732 1.706 4.012 1.00 92.00 82 GLU A CA 1
ATOM 602 C C . GLU A 1 82 ? 4.582 2.127 3.093 1.00 92.00 82 GLU A C 1
ATOM 604 O O . GLU A 1 82 ? 4.667 3.094 2.328 1.00 92.00 82 GLU A O 1
ATOM 609 N N . LEU A 1 83 ? 3.489 1.370 3.168 1.00 91.81 83 LEU A N 1
ATOM 610 C CA . LEU A 1 83 ? 2.193 1.770 2.639 1.00 91.81 83 LEU A CA 1
ATOM 611 C C . LEU A 1 83 ? 1.398 2.437 3.756 1.00 91.81 83 LEU A C 1
ATOM 613 O O . LEU A 1 83 ? 1.254 1.877 4.841 1.00 91.81 83 LEU A O 1
ATOM 617 N N . ILE A 1 84 ? 0.850 3.613 3.479 1.00 92.12 84 ILE A N 1
ATOM 618 C CA . ILE A 1 84 ? 0.088 4.397 4.446 1.00 92.12 84 ILE A CA 1
ATOM 619 C C . ILE A 1 84 ? -1.322 4.597 3.907 1.00 92.12 84 ILE A C 1
ATOM 621 O O . ILE A 1 84 ? -1.525 5.258 2.890 1.00 92.12 84 ILE A O 1
ATOM 625 N N . PHE A 1 85 ? -2.310 4.058 4.607 1.00 89.75 85 PHE A N 1
ATOM 626 C CA . PHE A 1 85 ? -3.721 4.178 4.257 1.00 89.75 85 PHE A CA 1
ATOM 627 C C . PHE A 1 85 ? -4.367 5.210 5.172 1.00 89.75 85 PHE A C 1
ATOM 629 O O . PHE A 1 85 ? -4.371 5.038 6.391 1.00 89.75 85 PHE A O 1
ATOM 636 N N . LYS A 1 86 ? -4.943 6.268 4.598 1.00 88.50 86 LYS A N 1
ATOM 637 C CA . LYS A 1 86 ? -5.740 7.245 5.353 1.00 88.50 86 LYS A CA 1
ATOM 638 C C . LYS A 1 86 ? -7.213 6.931 5.182 1.00 88.50 86 LYS A C 1
ATOM 640 O O . LYS A 1 86 ? -7.722 6.948 4.065 1.00 88.50 86 LYS A O 1
ATOM 645 N N . ILE A 1 87 ? -7.901 6.675 6.286 1.00 84.25 87 ILE A N 1
ATOM 646 C CA . ILE A 1 87 ? -9.302 6.251 6.331 1.00 84.25 87 ILE A CA 1
ATOM 647 C C . ILE A 1 87 ? -10.103 7.276 7.146 1.00 84.25 87 ILE A C 1
ATOM 649 O O . ILE A 1 87 ? -9.576 7.919 8.060 1.00 84.25 87 ILE A O 1
ATOM 653 N N . ASN A 1 88 ? -11.384 7.452 6.815 1.00 83.00 88 ASN A N 1
ATOM 654 C CA . ASN A 1 88 ? -12.309 8.360 7.503 1.00 83.00 88 ASN A CA 1
ATOM 655 C C . ASN A 1 88 ? -11.793 9.810 7.564 1.00 83.00 88 ASN A C 1
ATOM 657 O O . ASN A 1 88 ? -11.796 10.436 8.627 1.00 83.00 88 ASN A O 1
ATOM 661 N N . GLY A 1 89 ? -11.301 10.340 6.439 1.00 77.88 89 GLY A N 1
ATOM 662 C CA . GLY A 1 89 ? -10.757 11.700 6.370 1.00 77.88 89 GLY A CA 1
ATOM 663 C C . GLY A 1 89 ? -9.437 11.870 7.129 1.00 77.88 89 GLY A C 1
ATOM 664 O O . GLY A 1 89 ? -9.124 12.971 7.568 1.00 77.88 89 GLY A O 1
ATOM 665 N N . GLY A 1 90 ? -8.686 10.780 7.329 1.00 76.19 90 GLY A N 1
ATOM 666 C CA . GLY A 1 90 ? -7.399 10.776 8.035 1.00 76.19 90 GLY A CA 1
ATOM 667 C C . GLY A 1 90 ? -7.491 10.563 9.548 1.00 76.19 90 GLY A C 1
ATOM 668 O O . GLY A 1 90 ? -6.460 10.550 10.212 1.00 76.19 90 GLY A O 1
ATOM 669 N N . LYS A 1 91 ? -8.694 10.350 10.098 1.00 80.69 91 LYS A N 1
ATOM 670 C CA . LYS A 1 91 ? -8.874 9.990 11.518 1.00 80.69 91 LYS A CA 1
ATOM 671 C C . LYS A 1 91 ? -8.260 8.637 11.862 1.00 80.69 91 LYS A C 1
ATOM 673 O O . LYS A 1 91 ? -7.873 8.416 13.003 1.00 80.69 91 LYS A O 1
ATOM 678 N N . ILE A 1 92 ? -8.210 7.739 10.883 1.00 80.06 92 ILE A N 1
ATOM 679 C CA . ILE A 1 92 ? -7.556 6.443 10.999 1.00 80.06 92 ILE A CA 1
ATOM 680 C C . ILE A 1 92 ? -6.422 6.408 9.983 1.00 80.06 92 ILE A C 1
ATOM 682 O O . ILE A 1 92 ? -6.635 6.691 8.802 1.00 80.06 92 ILE A O 1
ATOM 686 N N . THR A 1 93 ? -5.230 6.053 10.445 1.00 86.25 93 THR A N 1
ATOM 687 C CA . THR A 1 93 ? -4.062 5.825 9.597 1.00 86.25 93 THR A CA 1
ATOM 688 C C . THR A 1 93 ? -3.580 4.397 9.806 1.00 86.25 93 THR A C 1
ATOM 690 O O . THR A 1 93 ? -3.334 3.995 10.938 1.00 86.25 93 THR A O 1
ATOM 693 N N . VAL A 1 94 ? -3.455 3.621 8.732 1.00 86.38 94 VAL A N 1
ATOM 694 C CA . VAL A 1 94 ? -2.853 2.281 8.779 1.00 86.38 94 VAL A CA 1
ATOM 695 C C . VAL A 1 94 ? -1.490 2.357 8.114 1.00 86.38 94 VAL A C 1
ATOM 697 O O . VAL A 1 94 ? -1.409 2.757 6.956 1.00 86.38 94 VAL A O 1
ATOM 700 N N . ILE A 1 95 ? -0.439 1.988 8.838 1.00 90.38 95 ILE A N 1
ATOM 701 C CA . ILE A 1 95 ? 0.939 1.969 8.344 1.00 90.38 95 ILE A CA 1
ATOM 702 C C . ILE A 1 95 ? 1.381 0.522 8.191 1.00 90.38 95 ILE A C 1
ATOM 704 O O . ILE A 1 95 ? 1.357 -0.250 9.148 1.00 90.38 95 ILE A O 1
ATOM 708 N N . VAL A 1 96 ? 1.787 0.151 6.984 1.00 91.25 96 VAL A N 1
ATOM 709 C CA . VAL A 1 96 ? 2.194 -1.209 6.638 1.00 91.25 96 VAL A CA 1
ATOM 710 C C . VAL A 1 96 ? 3.626 -1.168 6.115 1.00 91.25 96 VAL A C 1
ATOM 712 O O . VAL A 1 96 ? 3.828 -0.893 4.928 1.00 91.25 96 VAL A O 1
ATOM 715 N N . PRO A 1 97 ? 4.630 -1.397 6.979 1.00 91.12 97 PRO A N 1
ATOM 716 C CA . PRO A 1 97 ? 6.015 -1.446 6.548 1.00 91.12 97 PRO A CA 1
ATOM 717 C C . PRO A 1 97 ? 6.270 -2.674 5.670 1.00 91.12 97 PRO A C 1
ATOM 719 O O . PRO A 1 97 ? 5.678 -3.740 5.857 1.00 91.12 97 PRO A O 1
ATOM 722 N N . PHE A 1 98 ? 7.201 -2.532 4.737 1.00 87.50 98 PHE A N 1
ATOM 723 C CA . PHE A 1 98 ? 7.705 -3.607 3.894 1.00 87.50 98 PHE A CA 1
ATOM 724 C C . PHE A 1 98 ? 9.224 -3.511 3.766 1.00 87.50 98 PHE A C 1
ATOM 726 O O . PHE A 1 98 ? 9.820 -2.447 3.945 1.00 87.50 98 PHE A O 1
ATOM 733 N N . LYS A 1 99 ? 9.847 -4.644 3.440 1.00 86.50 99 LYS A N 1
ATOM 734 C CA . LYS A 1 99 ? 11.285 -4.735 3.190 1.00 86.50 99 LYS A CA 1
ATOM 735 C C . LYS A 1 99 ? 11.556 -5.442 1.876 1.00 86.50 99 LYS A C 1
ATOM 737 O O . LYS A 1 99 ? 10.854 -6.404 1.568 1.00 86.50 99 LYS A O 1
ATOM 742 N N . ASN A 1 100 ? 12.579 -4.988 1.153 1.00 82.06 100 ASN A N 1
ATOM 743 C CA . ASN A 1 100 ? 13.037 -5.585 -0.109 1.00 82.06 100 ASN A CA 1
ATOM 744 C C . ASN A 1 100 ? 11.898 -5.885 -1.102 1.00 82.06 100 ASN A C 1
ATOM 746 O O . ASN A 1 100 ? 11.825 -6.981 -1.658 1.00 82.06 100 ASN A O 1
ATOM 750 N N . ALA A 1 101 ? 10.984 -4.932 -1.294 1.00 80.56 101 ALA A N 1
ATOM 751 C CA . ALA A 1 101 ? 9.805 -5.127 -2.128 1.00 80.56 101 ALA A CA 1
ATOM 752 C C . ALA A 1 101 ? 9.827 -4.224 -3.369 1.00 80.56 101 ALA A C 1
ATOM 754 O O . ALA A 1 101 ? 10.067 -3.015 -3.288 1.00 80.56 101 ALA A O 1
ATOM 755 N N . SER A 1 102 ? 9.522 -4.818 -4.524 1.00 81.50 102 SER A N 1
ATOM 756 C CA . SER A 1 102 ? 9.424 -4.124 -5.809 1.00 81.50 102 SER A CA 1
ATOM 757 C C . SER A 1 102 ? 7.966 -3.809 -6.139 1.00 81.50 102 SER A C 1
ATOM 759 O O . SER A 1 102 ? 7.207 -4.665 -6.581 1.00 81.50 102 SER A O 1
ATOM 761 N N . PHE A 1 103 ? 7.568 -2.553 -5.933 1.00 85.06 103 PHE A N 1
ATOM 762 C CA . PHE A 1 103 ? 6.190 -2.095 -6.162 1.00 85.06 103 PHE A CA 1
ATOM 763 C C . PHE A 1 103 ? 5.922 -1.589 -7.584 1.00 85.06 103 PHE A C 1
ATOM 765 O O . PHE A 1 103 ? 4.765 -1.463 -7.979 1.00 85.06 103 PHE A O 1
ATOM 772 N N . PHE A 1 104 ? 6.962 -1.278 -8.359 1.00 88.56 104 PHE A N 1
ATOM 773 C CA . PHE A 1 104 ? 6.820 -0.681 -9.688 1.00 88.56 104 PHE A CA 1
ATOM 774 C C . PHE A 1 104 ? 7.191 -1.661 -10.793 1.00 88.56 104 PHE A C 1
ATOM 776 O O . PHE A 1 104 ? 8.367 -1.982 -10.933 1.00 88.56 104 PHE A O 1
ATOM 783 N N . SER A 1 105 ? 6.202 -2.069 -11.590 1.00 88.25 105 SER A N 1
ATOM 784 C CA . SER A 1 105 ? 6.377 -2.864 -12.810 1.00 88.25 105 SER A CA 1
ATOM 785 C C . SER A 1 105 ? 5.999 -2.008 -14.012 1.00 88.25 105 SER A C 1
ATOM 787 O O . SER A 1 105 ? 4.921 -1.410 -14.019 1.00 88.25 105 SER A O 1
ATOM 789 N N . ASN A 1 106 ? 6.838 -1.958 -15.049 1.00 90.94 106 ASN A N 1
ATOM 790 C CA . ASN A 1 106 ? 6.631 -1.086 -16.215 1.00 90.94 106 ASN A CA 1
ATOM 791 C C . ASN A 1 106 ? 6.368 0.385 -15.814 1.00 90.94 106 ASN A C 1
ATOM 793 O O . ASN A 1 106 ? 5.461 1.037 -16.336 1.00 90.94 106 ASN A O 1
ATOM 797 N N . ASN A 1 107 ? 7.110 0.881 -14.819 1.00 89.81 107 ASN A N 1
ATOM 798 C CA . ASN A 1 107 ? 6.966 2.203 -14.200 1.00 89.81 107 ASN A CA 1
ATOM 799 C C . ASN A 1 107 ? 5.613 2.449 -13.503 1.00 89.81 107 ASN A C 1
ATOM 801 O O . ASN A 1 107 ? 5.280 3.586 -13.178 1.00 89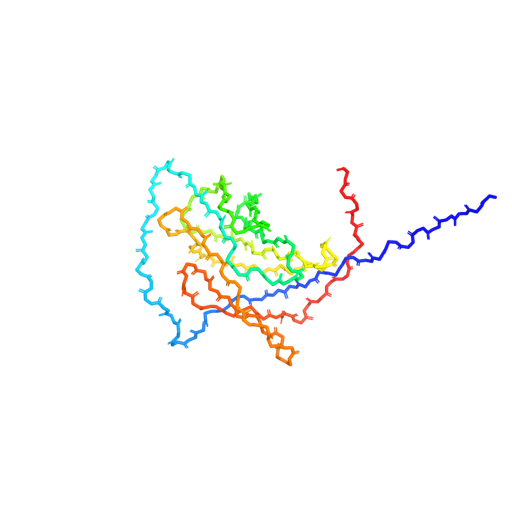.81 107 ASN A O 1
ATOM 805 N N . LYS A 1 108 ? 4.817 1.409 -13.234 1.00 91.38 108 LYS A N 1
ATOM 806 C CA . LYS A 1 108 ? 3.489 1.533 -12.618 1.00 91.38 108 LYS A CA 1
ATOM 807 C C . LYS A 1 108 ? 3.404 0.749 -11.316 1.00 91.38 108 LYS A C 1
ATOM 809 O O . LYS A 1 108 ? 3.875 -0.380 -11.226 1.00 91.38 108 LYS A O 1
ATOM 814 N N . CYS A 1 109 ? 2.775 1.363 -10.325 1.00 90.44 109 CYS A N 1
ATOM 815 C CA . CYS A 1 109 ? 2.283 0.719 -9.121 1.00 90.44 109 CYS A CA 1
ATOM 816 C C . CYS A 1 109 ? 0.766 0.911 -9.094 1.00 90.44 109 CYS A C 1
ATOM 818 O O . CYS A 1 109 ? 0.265 2.019 -8.901 1.00 90.44 109 CYS A O 1
ATOM 820 N N . GLU A 1 110 ? 0.029 -0.158 -9.355 1.00 91.81 110 GLU A N 1
ATOM 821 C CA . GLU A 1 110 ? -1.426 -0.173 -9.293 1.00 91.81 110 GLU A CA 1
ATOM 822 C C . GLU A 1 110 ? -1.850 -0.936 -8.045 1.00 91.81 110 GLU A C 1
ATOM 824 O O . GLU A 1 110 ? -1.628 -2.142 -7.952 1.00 91.81 110 GLU A O 1
ATOM 829 N N . ILE A 1 111 ? -2.460 -0.235 -7.093 1.00 92.19 111 ILE A N 1
ATOM 830 C CA . ILE A 1 111 ? -2.981 -0.837 -5.868 1.00 92.19 111 ILE A CA 1
ATOM 831 C C . ILE A 1 111 ? -4.493 -0.923 -6.005 1.00 92.19 111 ILE A C 1
ATOM 833 O O . ILE A 1 111 ? -5.178 0.097 -6.018 1.00 92.19 111 ILE A O 1
ATOM 837 N N . GLU A 1 112 ? -5.011 -2.136 -6.127 1.00 91.25 112 GLU A N 1
ATOM 838 C CA . GLU A 1 112 ? -6.438 -2.424 -6.122 1.00 91.25 112 GLU A CA 1
ATOM 839 C C . GLU A 1 112 ? -6.864 -2.844 -4.721 1.00 91.25 112 GLU A C 1
ATOM 841 O O . GLU A 1 112 ? -6.287 -3.768 -4.143 1.00 91.25 112 GLU A O 1
ATOM 846 N N . ILE A 1 113 ? -7.874 -2.174 -4.174 1.00 90.06 113 ILE A N 1
ATOM 847 C CA . ILE A 1 113 ? -8.444 -2.579 -2.893 1.00 90.06 113 ILE A CA 1
ATOM 848 C C . ILE A 1 113 ? -9.540 -3.610 -3.133 1.00 90.06 113 ILE A C 1
ATOM 850 O O . ILE A 1 113 ? -10.466 -3.375 -3.907 1.00 90.06 113 ILE A O 1
ATOM 854 N N . GLY A 1 114 ? -9.393 -4.765 -2.492 1.00 86.31 114 GLY A N 1
ATOM 855 C CA . GLY A 1 114 ? -10.387 -5.827 -2.472 1.00 86.31 114 GLY A CA 1
ATOM 856 C C . GLY A 1 114 ? -11.215 -5.798 -1.190 1.00 86.31 114 GLY A C 1
ATOM 857 O O . GLY A 1 114 ? -11.427 -4.751 -0.575 1.00 86.31 114 GLY A O 1
ATOM 858 N N . ASP A 1 115 ? -11.680 -6.975 -0.787 1.00 83.75 115 ASP A N 1
ATOM 859 C CA . ASP A 1 115 ? -12.581 -7.121 0.352 1.00 83.75 115 ASP A CA 1
ATOM 860 C C . ASP A 1 115 ? -11.870 -6.978 1.704 1.00 83.75 115 ASP A C 1
ATOM 862 O O . ASP A 1 115 ? -10.718 -7.386 1.882 1.00 83.75 115 ASP A O 1
ATOM 866 N N . TYR A 1 116 ? -12.604 -6.435 2.677 1.00 82.56 116 TYR A N 1
ATOM 867 C CA . TYR A 1 116 ? -12.214 -6.393 4.082 1.00 82.56 116 TYR A CA 1
ATOM 868 C C . TYR A 1 116 ? -13.083 -7.349 4.901 1.00 82.56 116 TYR A C 1
ATOM 870 O O . TYR A 1 116 ? -14.303 -7.186 4.959 1.00 82.56 116 TYR A O 1
ATOM 878 N N . ASP A 1 117 ? -12.456 -8.313 5.571 1.00 81.69 117 ASP A N 1
ATOM 879 C CA . ASP A 1 117 ? -13.127 -9.179 6.537 1.00 81.69 117 ASP A CA 1
ATOM 880 C C . ASP A 1 117 ? -13.083 -8.539 7.929 1.00 81.69 117 ASP A C 1
ATOM 882 O O . ASP A 1 117 ? -12.028 -8.433 8.559 1.00 81.69 117 ASP A O 1
ATOM 886 N N . VAL A 1 118 ? -14.255 -8.129 8.414 1.00 72.75 118 VAL A N 1
ATOM 887 C CA . VAL A 1 118 ? -14.437 -7.496 9.727 1.00 72.75 118 VAL A CA 1
ATOM 888 C C . VAL A 1 118 ? -14.157 -8.437 10.899 1.00 72.75 118 VAL A C 1
ATOM 890 O O . VAL A 1 118 ? -13.824 -7.953 11.975 1.00 72.75 118 VAL A O 1
ATOM 893 N N . ASN A 1 119 ? -14.288 -9.754 10.711 1.00 76.12 119 ASN A N 1
ATOM 894 C CA . ASN A 1 119 ? -14.104 -10.739 11.779 1.00 76.12 119 ASN A CA 1
ATOM 895 C C . ASN A 1 119 ? -12.628 -11.075 11.974 1.00 76.12 119 ASN A C 1
ATOM 897 O O . ASN A 1 119 ? -12.173 -11.279 13.097 1.00 76.12 119 ASN A O 1
ATOM 901 N N . THR A 1 120 ? -11.883 -11.161 10.870 1.00 79.94 120 THR A N 1
ATOM 902 C CA . THR A 1 120 ? -10.454 -11.500 10.895 1.00 79.94 120 THR A CA 1
ATOM 903 C C . THR A 1 120 ? -9.544 -10.278 10.773 1.00 79.94 120 THR A C 1
ATOM 905 O O . THR A 1 120 ? -8.326 -10.418 10.876 1.00 79.94 120 THR A O 1
ATOM 908 N N . HIS A 1 121 ? -10.119 -9.085 10.576 1.00 77.25 121 HIS A N 1
ATOM 909 C CA . HIS A 1 121 ? -9.418 -7.821 10.332 1.00 77.25 121 HIS A CA 1
ATOM 910 C C . HIS A 1 121 ? -8.387 -7.916 9.195 1.00 77.25 121 HIS A C 1
ATOM 912 O O . HIS A 1 121 ? -7.294 -7.344 9.267 1.00 77.25 121 HIS A O 1
ATOM 918 N N . LYS A 1 122 ? -8.747 -8.648 8.136 1.00 86.38 122 LYS A N 1
ATOM 919 C CA . LYS A 1 122 ? -7.912 -8.873 6.953 1.00 86.38 122 LYS A CA 1
ATOM 920 C C . LYS A 1 122 ? -8.415 -8.033 5.791 1.00 86.38 122 LYS A C 1
ATOM 922 O O . LYS A 1 122 ? -9.586 -8.117 5.432 1.00 86.38 122 LYS A O 1
ATOM 927 N N . LEU A 1 123 ? -7.524 -7.252 5.191 1.00 87.62 123 LEU A N 1
ATOM 928 C CA . LEU A 1 123 ? -7.791 -6.515 3.961 1.00 87.62 123 LEU A CA 1
ATOM 929 C C . LEU A 1 123 ? -7.077 -7.198 2.799 1.00 87.62 123 LEU A C 1
ATOM 931 O O . LEU A 1 123 ? -5.848 -7.229 2.765 1.00 87.62 123 LEU A O 1
ATOM 935 N N . ASN A 1 124 ? -7.833 -7.695 1.831 1.00 89.19 124 ASN A N 1
ATOM 936 C CA . ASN A 1 124 ? -7.258 -8.191 0.590 1.00 89.19 124 ASN A CA 1
ATOM 937 C C . ASN A 1 124 ? -6.963 -7.011 -0.336 1.00 89.19 124 ASN A C 1
ATOM 939 O O . ASN A 1 124 ? -7.811 -6.145 -0.552 1.00 89.19 124 ASN A O 1
ATOM 943 N N . ILE A 1 125 ? -5.762 -6.980 -0.901 1.00 90.81 125 ILE A N 1
ATOM 944 C CA . ILE A 1 125 ? -5.371 -6.003 -1.916 1.00 90.81 125 ILE A CA 1
ATOM 945 C C . ILE A 1 125 ? -4.693 -6.718 -3.079 1.00 90.81 125 ILE A C 1
ATOM 947 O O . ILE A 1 125 ? -4.181 -7.830 -2.932 1.00 90.81 125 ILE A O 1
ATOM 951 N N . LYS A 1 126 ? -4.629 -6.053 -4.229 1.00 90.12 126 LYS A N 1
ATOM 952 C CA . LYS A 1 126 ? -3.723 -6.445 -5.305 1.00 90.12 126 LYS A CA 1
ATOM 953 C C . LYS A 1 126 ? -2.745 -5.330 -5.590 1.00 90.12 126 LYS A C 1
ATOM 955 O O . LYS A 1 126 ? -3.146 -4.178 -5.694 1.00 90.12 126 LYS A O 1
ATOM 960 N N . ILE A 1 127 ? -1.476 -5.673 -5.747 1.00 89.31 127 ILE A N 1
ATOM 961 C CA . ILE A 1 127 ? -0.440 -4.737 -6.184 1.00 89.31 127 ILE A CA 1
ATOM 962 C C . ILE A 1 127 ? 0.067 -5.248 -7.519 1.00 89.31 127 ILE A C 1
ATOM 964 O O . ILE A 1 127 ? 0.588 -6.359 -7.589 1.00 89.31 127 ILE A O 1
ATOM 968 N N . ASN A 1 128 ? -0.141 -4.468 -8.581 1.00 88.69 128 ASN A N 1
ATOM 969 C CA . ASN A 1 128 ? 0.111 -4.885 -9.962 1.00 88.69 128 ASN A CA 1
ATOM 970 C C . ASN A 1 128 ? -0.463 -6.290 -10.223 1.00 88.69 128 ASN A C 1
ATOM 972 O O . ASN A 1 128 ? 0.258 -7.182 -10.658 1.00 88.69 128 ASN A O 1
ATOM 976 N N . GLY A 1 129 ? -1.728 -6.490 -9.828 1.00 85.69 129 GLY A N 1
ATOM 977 C CA . GLY A 1 129 ? -2.518 -7.722 -9.967 1.00 85.69 129 GLY A CA 1
ATOM 978 C C . GLY A 1 129 ? -2.074 -8.952 -9.165 1.00 85.69 129 GLY A C 1
ATOM 979 O O . GLY A 1 129 ? -2.843 -9.917 -9.106 1.00 85.69 129 GLY A O 1
ATOM 980 N N . ALA A 1 130 ? -0.917 -8.927 -8.496 1.00 85.12 130 ALA A N 1
ATOM 981 C CA . ALA A 1 130 ? -0.537 -9.940 -7.511 1.00 85.12 130 ALA A CA 1
ATOM 982 C C . ALA A 1 130 ? -1.343 -9.756 -6.217 1.00 85.12 130 ALA A C 1
ATOM 984 O O . ALA A 1 130 ? -1.548 -8.625 -5.784 1.00 85.12 130 ALA A O 1
ATOM 985 N N . ASN A 1 131 ? -1.815 -10.852 -5.612 1.00 87.50 131 ASN A N 1
ATOM 986 C CA . ASN A 1 131 ? -2.703 -10.808 -4.448 1.00 87.50 131 ASN A CA 1
ATOM 987 C C . ASN A 1 131 ? -1.921 -10.770 -3.130 1.00 87.50 131 ASN A C 1
ATOM 989 O O . ASN A 1 131 ? -1.030 -11.590 -2.886 1.00 87.50 131 ASN A O 1
ATOM 993 N N . PHE A 1 132 ? -2.327 -9.862 -2.250 1.00 88.44 132 PHE A N 1
ATOM 994 C CA . PHE A 1 132 ? -1.777 -9.696 -0.915 1.00 88.44 132 PHE A CA 1
ATOM 995 C C . PHE A 1 132 ? -2.898 -9.564 0.106 1.00 88.44 132 PHE A C 1
ATOM 997 O O . PHE A 1 132 ? -4.013 -9.145 -0.206 1.00 88.44 132 PHE A O 1
ATOM 1004 N N . VAL A 1 133 ? -2.563 -9.869 1.350 1.00 89.94 133 VAL A N 1
ATOM 1005 C CA . VAL A 1 133 ? -3.395 -9.572 2.506 1.00 89.94 133 VAL A CA 1
ATOM 1006 C C . VAL A 1 133 ? -2.640 -8.629 3.431 1.00 89.94 133 VAL A C 1
ATOM 1008 O O . VAL A 1 133 ? -1.456 -8.824 3.710 1.00 89.94 133 VAL A O 1
ATOM 1011 N N . ILE A 1 134 ? -3.330 -7.593 3.891 1.00 89.12 134 ILE A N 1
ATOM 1012 C CA . ILE A 1 134 ? -2.889 -6.740 4.985 1.00 89.12 134 ILE A CA 1
ATOM 1013 C C . ILE A 1 134 ? -3.628 -7.187 6.238 1.00 89.12 134 ILE A C 1
ATOM 1015 O O . ILE A 1 134 ? -4.860 -7.205 6.275 1.00 89.12 134 ILE A O 1
ATOM 1019 N N . THR A 1 135 ? -2.870 -7.528 7.271 1.00 88.56 135 THR A N 1
ATOM 1020 C CA . THR A 1 135 ? -3.395 -7.865 8.595 1.00 88.56 135 THR A CA 1
ATOM 1021 C C . THR A 1 135 ? -2.991 -6.798 9.593 1.00 88.56 135 THR A C 1
ATOM 1023 O O . THR A 1 135 ? -1.880 -6.275 9.523 1.00 88.56 135 THR A O 1
ATOM 1026 N N . GLN A 1 136 ? -3.870 -6.472 10.535 1.00 81.50 136 GLN A N 1
ATOM 1027 C CA . GLN A 1 136 ? -3.518 -5.578 11.633 1.00 81.50 136 GLN A CA 1
ATOM 1028 C C . GLN A 1 136 ? -2.538 -6.279 12.589 1.00 81.50 136 GLN A C 1
ATOM 1030 O O . GLN A 1 136 ? -2.763 -7.421 12.986 1.00 81.50 136 GLN A O 1
ATOM 1035 N N . ASN A 1 137 ? -1.468 -5.593 12.981 1.00 76.19 137 ASN A N 1
ATOM 1036 C CA . ASN A 1 137 ? -0.619 -6.023 14.085 1.00 76.19 137 ASN A CA 1
ATOM 1037 C C . ASN A 1 137 ? -1.317 -5.706 15.415 1.00 76.19 137 ASN A C 1
ATOM 1039 O O . ASN A 1 137 ? -2.138 -4.795 15.511 1.00 76.19 137 ASN A O 1
ATOM 1043 N N . SER A 1 138 ? -0.955 -6.414 16.483 1.00 61.53 138 SER A N 1
ATOM 1044 C CA . SER A 1 138 ? -1.515 -6.185 17.824 1.00 61.53 138 SER A CA 1
ATOM 1045 C C . SER A 1 138 ? -1.203 -4.796 18.406 1.00 61.53 138 SER A C 1
ATOM 1047 O O . SER A 1 138 ? -1.816 -4.390 19.391 1.00 61.53 138 SER A O 1
ATOM 1049 N N . VAL A 1 139 ? -0.276 -4.048 17.801 1.00 61.94 139 VAL A N 1
ATOM 1050 C CA . VAL A 1 139 ? 0.131 -2.712 18.246 1.00 61.94 139 VAL A CA 1
ATOM 1051 C C . VAL A 1 139 ? -0.779 -1.651 17.628 1.00 61.94 139 VAL A C 1
ATOM 1053 O O . VAL A 1 139 ? -0.781 -1.432 16.416 1.00 61.94 139 VAL A O 1
ATOM 1056 N N . THR A 1 140 ? -1.548 -0.977 18.483 1.00 64.69 140 THR A N 1
ATOM 1057 C CA . THR A 1 140 ? -2.351 0.201 18.133 1.00 64.69 140 THR A CA 1
ATOM 1058 C C . THR A 1 140 ? -1.848 1.385 18.941 1.00 64.69 140 THR A C 1
ATOM 1060 O O . THR A 1 140 ? -1.748 1.295 20.164 1.00 64.69 140 THR A O 1
ATOM 1063 N N . GLU A 1 141 ? -1.574 2.502 18.275 1.00 65.62 141 GLU A N 1
ATOM 1064 C CA . GLU A 1 141 ? -1.182 3.746 18.930 1.00 65.62 141 GLU A CA 1
ATOM 1065 C C . GLU A 1 141 ? -2.255 4.808 18.689 1.00 65.62 141 GLU A C 1
ATOM 1067 O O . GLU A 1 141 ? -2.699 5.039 17.565 1.00 65.62 141 GLU A O 1
ATOM 1072 N N . THR A 1 142 ? -2.700 5.472 19.755 1.00 63.69 142 THR A N 1
ATOM 1073 C CA . THR A 1 142 ? -3.552 6.660 19.622 1.00 63.69 142 THR A CA 1
ATOM 1074 C C . THR A 1 142 ? -2.664 7.888 19.702 1.00 63.69 142 THR A C 1
ATOM 1076 O O . THR A 1 142 ? -2.033 8.132 20.728 1.00 63.69 142 THR A O 1
ATOM 1079 N N . ILE A 1 143 ? -2.625 8.670 18.628 1.00 65.12 143 ILE A N 1
ATOM 1080 C CA . ILE A 1 143 ? -1.837 9.898 18.549 1.00 65.12 143 ILE A CA 1
ATOM 1081 C C . ILE A 1 143 ? -2.773 11.096 18.427 1.00 65.12 143 ILE A C 1
ATOM 1083 O O . ILE A 1 143 ? -3.811 11.048 17.772 1.00 65.12 143 ILE A O 1
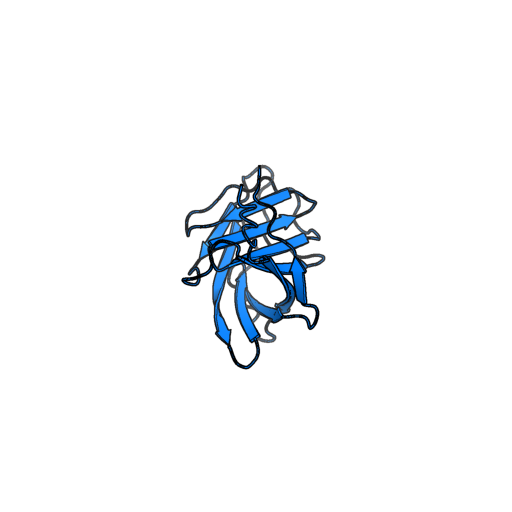ATOM 1087 N N . ALA A 1 144 ? -2.438 12.213 19.066 1.00 60.50 144 ALA A N 1
ATOM 1088 C CA . ALA A 1 144 ? -3.204 13.436 18.858 1.00 60.50 144 ALA A CA 1
ATOM 1089 C C . ALA A 1 144 ? -3.102 13.843 17.379 1.00 60.50 144 ALA A C 1
ATOM 1091 O O . ALA A 1 144 ? -2.000 13.899 16.827 1.00 60.50 144 ALA A O 1
ATOM 1092 N N . CYS A 1 145 ? -4.234 14.130 16.728 1.00 54.94 145 CYS A N 1
ATOM 1093 C CA . CYS A 1 145 ? -4.205 14.652 15.367 1.00 54.94 145 CYS A CA 1
ATOM 1094 C C . CYS A 1 145 ? -3.440 15.981 15.372 1.00 54.94 145 CYS A C 1
ATOM 1096 O O . CYS A 1 145 ? -3.943 16.986 15.880 1.00 54.94 145 CYS A O 1
ATOM 1098 N N . LYS A 1 146 ? -2.241 16.023 14.784 1.00 53.09 146 LYS A N 1
ATOM 1099 C CA . LYS A 1 146 ? -1.637 17.306 14.428 1.00 53.09 146 LYS A CA 1
ATOM 1100 C C . LYS A 1 146 ? -2.455 17.871 13.272 1.00 53.09 146 LYS A C 1
ATOM 1102 O O . LYS A 1 146 ? -2.431 17.321 12.173 1.00 53.09 146 LYS A O 1
ATOM 1107 N N . ARG A 1 147 ? -3.199 18.956 13.517 1.00 40.12 147 ARG A N 1
ATOM 1108 C CA . ARG A 1 147 ? -3.642 19.842 12.433 1.00 40.12 147 ARG A CA 1
ATOM 1109 C C . ARG A 1 147 ? -2.370 20.247 11.689 1.00 40.12 147 ARG A C 1
ATOM 1111 O O . ARG A 1 147 ? -1.496 20.861 12.295 1.00 40.12 147 ARG A O 1
ATOM 1118 N N . GLY A 1 148 ? -2.228 19.805 10.441 1.00 40.28 148 GLY A N 1
ATOM 1119 C CA . GLY A 1 148 ? -1.163 20.294 9.572 1.00 40.28 148 GLY A CA 1
ATOM 1120 C C . GLY A 1 148 ? -1.244 21.817 9.518 1.00 40.28 148 GLY A C 1
ATOM 1121 O O . GLY A 1 148 ? -2.350 22.349 9.414 1.00 40.28 148 GLY A O 1
ATOM 1122 N N . ASN A 1 149 ? -0.092 22.467 9.690 1.00 32.44 149 ASN A N 1
ATOM 1123 C CA . ASN A 1 149 ? 0.091 23.886 9.382 1.00 32.44 149 ASN A CA 1
ATOM 1124 C C . ASN A 1 149 ? -0.316 24.177 7.938 1.00 32.44 149 ASN A C 1
ATOM 1126 O O . ASN A 1 149 ? -0.022 23.315 7.078 1.00 32.44 149 ASN A O 1
#

Foldseek 3Di:
DDDPPPPQLWAKEFEKEKDFDPPQQPPLPFADEDPPDWAKEAEAPDDPFWQWKWWAFPNFIDIDRHRDIDTGPDDDQFGWTWIWTQGNNNSYIYIYTDHRDGQAGHSYWYKYWDDADPVQRWTWIATSNGIMIMHTDPDMDTGRDDPDD

Sequence (149 aa):
MNTSTSSSTGCIQYFGQIQHIHGMENIQKWVPNTDGAPKTLTLKNPLKNLTSISLSINGVMCTASTSQPVNCNINGDSNDGELIFKINGGKITVIVPFKNASFFSNNKCEIEIGDYDVNTHKLNIKINGANFVITQNSVTETIACKRGN

pLDDT: mean 78.94, std 15.08, range [32.44, 94.0]